Protein AF-A0A5J5UZR2-F1 (afdb_monomer_lite)

pLDDT: mean 95.07, std 3.16, range [74.69, 97.75]

Foldseek 3Di:
DEDEPDDPVVVVVCVVCVVVDDPVVVVVYHYDDPVCQLVVCVVPDPLCRDEVVSPGDPYDDDPVRD

Secondary structure (DSSP, 8-state):
-EE-S--HHHHHHHHHHGGGS-HHHHTT-EE--GGGHHHHHHTTS-GGGSBGGGTSSB----GGG-

Structure (mmCIF, N/CA/C/O backbone):
data_AF-A0A5J5UZR2-F1
#
_entry.id   AF-A0A5J5UZR2-F1
#
loop_
_atom_site.group_PDB
_atom_site.id
_atom_site.type_symbol
_atom_site.label_atom_id
_atom_site.label_alt_id
_atom_site.label_comp_id
_atom_site.label_asym_id
_atom_site.label_entity_id
_atom_site.label_seq_id
_atom_site.pdbx_PDB_ins_code
_atom_site.Cartn_x
_atom_site.Cartn_y
_atom_site.Cartn_z
_atom_site.occupancy
_atom_site.B_iso_or_equiv
_atom_site.auth_seq_id
_atom_site.auth_comp_id
_atom_site.auth_asym_id
_atom_site.auth_atom_id
_atom_site.pdbx_PDB_model_num
ATOM 1 N N . MET A 1 1 ? -2.931 4.076 -8.077 1.00 94.56 1 MET A N 1
ATOM 2 C CA . MET A 1 1 ? -3.631 2.774 -8.105 1.00 94.56 1 MET A CA 1
ATOM 3 C C . MET A 1 1 ? -2.864 1.838 -7.202 1.00 94.56 1 MET A C 1
ATOM 5 O O . MET A 1 1 ? -1.691 1.597 -7.466 1.00 94.56 1 MET A O 1
ATOM 9 N N . PHE A 1 2 ? -3.512 1.347 -6.153 1.00 96.62 2 PHE A N 1
ATOM 10 C CA . PHE A 1 2 ? -2.903 0.426 -5.202 1.00 96.62 2 PHE A CA 1
ATOM 11 C C . PHE A 1 2 ? -3.329 -1.003 -5.517 1.00 96.62 2 PHE A C 1
ATOM 13 O O . PHE A 1 2 ? -4.508 -1.264 -5.751 1.00 96.62 2 PHE A O 1
ATOM 20 N N . VAL A 1 3 ? -2.368 -1.918 -5.536 1.00 96.06 3 VAL A N 1
ATOM 21 C CA . VAL A 1 3 ? -2.611 -3.355 -5.630 1.00 96.06 3 VAL A CA 1
ATOM 22 C C . VAL A 1 3 ? -2.217 -3.957 -4.289 1.00 96.06 3 VAL A C 1
ATOM 24 O O . VAL A 1 3 ? -1.042 -3.961 -3.923 1.00 96.06 3 VAL A O 1
ATOM 27 N N . VAL A 1 4 ? -3.218 -4.423 -3.549 1.00 95.88 4 VAL A N 1
ATOM 28 C CA . VAL A 1 4 ? -3.097 -4.917 -2.171 1.00 95.88 4 VAL A CA 1
ATOM 29 C C . VAL A 1 4 ? -3.386 -6.417 -2.145 1.00 95.88 4 VAL A C 1
ATOM 31 O O . VAL A 1 4 ? -4.077 -6.920 -3.030 1.00 95.88 4 VAL A O 1
ATOM 34 N N . HIS A 1 5 ? -2.852 -7.144 -1.160 1.00 93.81 5 HIS A N 1
ATOM 35 C CA . HIS A 1 5 ? -3.019 -8.602 -1.043 1.00 93.81 5 HIS A CA 1
ATOM 36 C C . HIS A 1 5 ? -2.617 -9.391 -2.307 1.00 93.81 5 HIS A C 1
ATOM 38 O O . HIS A 1 5 ? -3.169 -10.453 -2.592 1.00 93.81 5 HIS A O 1
ATOM 44 N N . ALA A 1 6 ? -1.648 -8.885 -3.077 1.00 93.44 6 ALA A N 1
ATOM 45 C CA . ALA A 1 6 ? -1.182 -9.544 -4.289 1.00 93.44 6 ALA A CA 1
ATOM 46 C C . ALA A 1 6 ? -0.286 -10.752 -3.943 1.00 93.44 6 ALA A C 1
ATOM 48 O O . ALA A 1 6 ? 0.797 -10.563 -3.383 1.00 93.44 6 ALA A O 1
ATOM 49 N N . PRO A 1 7 ? -0.675 -11.993 -4.291 1.00 93.38 7 PRO A N 1
ATOM 50 C CA . PRO A 1 7 ? 0.200 -13.149 -4.122 1.00 93.38 7 PRO A CA 1
ATOM 51 C C . PRO A 1 7 ? 1.394 -13.088 -5.089 1.00 93.38 7 PRO A C 1
ATOM 53 O O . PRO A 1 7 ? 1.328 -12.453 -6.140 1.00 93.38 7 PRO A O 1
ATOM 56 N N . TYR A 1 8 ? 2.476 -13.817 -4.792 1.00 89.88 8 TYR A N 1
ATOM 57 C CA . TYR A 1 8 ? 3.716 -13.787 -5.588 1.00 89.88 8 TYR A CA 1
ATOM 58 C C . TYR A 1 8 ? 3.530 -14.076 -7.088 1.00 89.88 8 TYR A C 1
ATOM 60 O O . TYR A 1 8 ? 4.237 -13.499 -7.916 1.00 89.88 8 TYR A O 1
ATOM 68 N N . ILE A 1 9 ? 2.555 -14.914 -7.459 1.00 94.50 9 ILE A N 1
ATOM 69 C CA . ILE A 1 9 ? 2.222 -15.206 -8.864 1.00 94.50 9 ILE A CA 1
ATOM 70 C C . ILE A 1 9 ? 1.854 -13.939 -9.655 1.00 94.50 9 ILE A C 1
ATOM 72 O O . ILE A 1 9 ? 2.126 -13.845 -10.852 1.00 94.50 9 ILE A O 1
ATOM 76 N N . PHE A 1 10 ? 1.315 -12.920 -8.983 1.00 93.56 10 PHE A N 1
ATOM 77 C CA . PHE A 1 10 ? 0.941 -11.654 -9.602 1.00 93.56 10 PHE A CA 1
ATOM 78 C C . PHE A 1 10 ? 2.161 -10.885 -10.118 1.00 93.56 10 PHE A C 1
ATOM 80 O O . PHE A 1 10 ? 2.088 -10.257 -11.168 1.00 93.56 10 PHE A O 1
ATOM 87 N N . MET A 1 11 ? 3.314 -10.994 -9.449 1.00 93.06 11 MET A N 1
ATOM 88 C CA . MET A 1 11 ? 4.563 -10.384 -9.922 1.00 93.06 11 MET A CA 1
ATOM 89 C C . MET A 1 11 ? 5.094 -11.073 -11.178 1.00 93.06 11 MET A C 1
ATOM 91 O O . MET A 1 11 ? 5.656 -10.414 -12.055 1.00 93.06 11 MET A O 1
ATOM 95 N N . ALA A 1 12 ? 4.897 -12.389 -11.297 1.00 95.38 12 ALA A N 1
ATOM 96 C CA . ALA A 1 12 ? 5.231 -13.118 -12.516 1.00 95.38 12 ALA A CA 1
ATOM 97 C C . ALA A 1 12 ? 4.343 -12.656 -13.682 1.00 95.38 12 ALA A C 1
ATOM 99 O O . ALA A 1 12 ? 4.862 -12.292 -14.736 1.00 95.38 12 ALA A O 1
ATOM 100 N N . ALA A 1 13 ? 3.027 -12.567 -13.468 1.00 96.06 13 ALA A N 1
ATOM 101 C CA . ALA A 1 13 ? 2.099 -12.027 -14.461 1.00 96.06 13 ALA A CA 1
ATOM 102 C C . ALA A 1 13 ? 2.427 -10.564 -14.822 1.00 96.06 13 ALA A C 1
ATOM 104 O O . ALA A 1 13 ? 2.460 -10.204 -15.997 1.00 96.06 13 ALA A O 1
ATOM 105 N N . TRP A 1 14 ? 2.758 -9.728 -13.835 1.00 95.50 14 TRP A N 1
ATOM 106 C CA . TRP A 1 14 ? 3.130 -8.329 -14.048 1.00 95.50 14 TRP A CA 1
ATOM 107 C C . TRP A 1 14 ? 4.364 -8.188 -14.943 1.00 95.50 14 TRP A C 1
ATOM 109 O O . TRP A 1 14 ? 4.368 -7.366 -15.856 1.00 95.50 14 TRP A O 1
ATOM 119 N N . LYS A 1 15 ? 5.388 -9.035 -14.769 1.00 94.75 15 LYS A N 1
ATOM 120 C CA . LYS A 1 15 ? 6.570 -9.058 -15.650 1.00 94.75 15 LYS A CA 1
ATOM 121 C C . LYS A 1 15 ? 6.216 -9.332 -17.115 1.00 94.75 15 LYS A C 1
ATOM 123 O O . LYS A 1 15 ? 6.845 -8.746 -17.989 1.00 94.75 15 LYS A O 1
ATOM 128 N N . VAL A 1 16 ? 5.198 -10.150 -17.372 1.00 97.12 16 VAL A N 1
ATOM 129 C CA . VAL A 1 16 ? 4.711 -10.451 -18.726 1.00 97.12 16 VAL A CA 1
ATOM 130 C C . VAL A 1 16 ? 3.871 -9.303 -19.289 1.00 97.12 16 VAL A C 1
ATOM 132 O O . VAL A 1 16 ? 4.031 -8.949 -20.450 1.00 97.12 16 VAL A O 1
ATOM 135 N N . VAL A 1 17 ? 2.999 -8.695 -18.479 1.00 96.38 17 VAL A N 1
ATOM 136 C CA . VAL A 1 17 ? 2.000 -7.718 -18.954 1.00 96.38 17 VAL A CA 1
ATOM 137 C C . VAL A 1 17 ? 2.533 -6.281 -19.008 1.00 96.38 17 VAL A C 1
ATOM 139 O O . VAL A 1 17 ? 2.198 -5.535 -19.928 1.00 96.38 17 VAL A O 1
ATOM 142 N N . HIS A 1 18 ? 3.378 -5.864 -18.059 1.00 95.12 18 HIS A N 1
ATOM 143 C CA . HIS A 1 18 ? 3.817 -4.468 -17.957 1.00 95.12 18 HIS A CA 1
ATOM 144 C C . HIS A 1 18 ? 4.504 -3.892 -19.214 1.00 95.12 18 HIS A C 1
ATOM 146 O O . HIS A 1 18 ? 4.335 -2.689 -19.434 1.00 95.12 18 HIS A O 1
ATOM 152 N N . PRO A 1 19 ? 5.227 -4.639 -20.081 1.00 97.00 19 PRO A N 1
ATOM 153 C CA . PRO A 1 19 ? 5.845 -4.053 -21.273 1.00 97.00 19 PRO A CA 1
ATOM 154 C C . PRO A 1 19 ? 4.820 -3.458 -22.247 1.00 97.00 19 PRO A C 1
ATOM 156 O O . PRO A 1 19 ? 5.145 -2.508 -22.953 1.00 97.00 19 PRO A O 1
ATOM 159 N N . PHE A 1 20 ? 3.579 -3.954 -22.224 1.00 97.44 20 PHE A N 1
ATOM 160 C CA . PHE A 1 20 ? 2.475 -3.509 -23.079 1.00 97.44 20 PHE A CA 1
ATOM 161 C C . PHE A 1 20 ? 1.695 -2.309 -22.511 1.00 97.44 20 PHE A C 1
ATOM 163 O O . PHE A 1 20 ? 0.758 -1.826 -23.141 1.00 97.44 20 PHE A O 1
ATOM 170 N N . ILE A 1 21 ? 2.060 -1.823 -21.321 1.00 96.75 21 ILE A N 1
ATOM 171 C CA . ILE A 1 21 ? 1.400 -0.707 -20.634 1.00 96.75 21 ILE A CA 1
ATOM 172 C C . ILE A 1 21 ? 2.262 0.556 -20.759 1.00 96.75 21 ILE A C 1
ATOM 174 O O . ILE A 1 21 ? 3.471 0.514 -20.517 1.00 96.75 21 ILE A O 1
ATOM 178 N N . ASP A 1 22 ? 1.632 1.694 -21.075 1.00 97.62 22 ASP A N 1
ATOM 179 C CA . ASP A 1 22 ? 2.308 2.995 -21.153 1.00 97.62 22 ASP A CA 1
ATOM 180 C C . ASP A 1 22 ? 3.052 3.357 -19.854 1.00 97.62 22 ASP A C 1
ATOM 182 O O . ASP A 1 22 ? 2.608 3.070 -18.737 1.00 97.62 22 ASP A O 1
ATOM 186 N N . VAL A 1 23 ? 4.182 4.053 -20.000 1.00 96.94 23 VAL A N 1
ATOM 187 C CA . VAL A 1 23 ? 5.056 4.451 -18.889 1.00 96.94 23 VAL A CA 1
ATOM 188 C C . VAL A 1 23 ? 4.306 5.281 -17.844 1.00 96.94 23 VAL A C 1
ATOM 190 O O . VAL A 1 23 ? 4.536 5.086 -16.649 1.00 96.94 23 VAL A O 1
ATOM 193 N N . LYS A 1 24 ? 3.407 6.189 -18.253 1.00 97.19 24 LYS A N 1
ATOM 194 C CA . LYS A 1 24 ? 2.639 7.024 -17.315 1.00 97.19 24 LYS A CA 1
ATOM 195 C C . LYS A 1 24 ? 1.688 6.176 -16.480 1.00 97.19 24 LYS A C 1
ATOM 197 O O . LYS A 1 24 ? 1.541 6.437 -15.290 1.00 97.19 24 LYS A O 1
ATOM 202 N N . THR A 1 25 ? 1.079 5.155 -17.078 1.00 97.06 25 THR A N 1
ATOM 203 C CA . THR A 1 25 ? 0.191 4.226 -16.370 1.00 97.06 25 THR A CA 1
ATOM 204 C C . THR A 1 25 ? 0.982 3.325 -15.430 1.00 97.06 25 THR A C 1
ATOM 206 O O . THR A 1 25 ? 0.621 3.222 -14.261 1.00 97.06 25 THR A O 1
ATOM 209 N N . ARG A 1 26 ? 2.111 2.755 -15.878 1.00 96.38 26 ARG A N 1
ATOM 210 C CA . ARG A 1 26 ? 2.980 1.926 -15.021 1.00 96.38 26 ARG A CA 1
ATOM 211 C C . ARG A 1 26 ? 3.427 2.652 -13.754 1.00 96.38 26 ARG A C 1
ATOM 213 O O . ARG A 1 26 ? 3.403 2.060 -12.685 1.00 96.38 26 ARG A O 1
ATOM 220 N N . LYS A 1 27 ? 3.784 3.937 -13.861 1.00 96.06 27 LYS A N 1
ATOM 221 C CA . LYS A 1 27 ? 4.213 4.763 -12.717 1.00 96.06 27 LYS A CA 1
ATOM 222 C C . LYS A 1 27 ? 3.124 4.986 -11.661 1.00 96.06 27 LYS A C 1
ATOM 224 O O . LYS A 1 27 ? 3.455 5.315 -10.532 1.00 96.06 27 LYS A O 1
ATOM 229 N N . LYS A 1 28 ? 1.842 4.829 -12.010 1.00 96.19 28 LYS A N 1
ATOM 230 C CA . LYS A 1 28 ? 0.709 4.996 -11.082 1.00 96.19 28 LYS A CA 1
ATOM 231 C C . LYS A 1 28 ? 0.341 3.711 -10.338 1.00 96.19 28 LYS A C 1
ATOM 233 O O . LYS A 1 28 ? -0.565 3.751 -9.504 1.00 96.19 28 LYS A O 1
ATOM 238 N N . ILE A 1 29 ? 0.958 2.582 -10.682 1.00 96.19 29 ILE A N 1
ATOM 239 C CA . ILE A 1 29 ? 0.653 1.271 -10.110 1.00 96.19 29 ILE A CA 1
ATOM 240 C C . ILE A 1 29 ? 1.636 1.007 -8.978 1.00 96.19 29 ILE A C 1
ATOM 242 O O . ILE A 1 29 ? 2.841 0.920 -9.202 1.00 96.19 29 ILE A O 1
ATOM 246 N N . VAL A 1 30 ? 1.103 0.878 -7.768 1.00 95.44 30 VAL A N 1
ATOM 247 C CA . VAL A 1 30 ? 1.869 0.652 -6.543 1.00 95.44 30 VAL A CA 1
ATOM 248 C C . VAL A 1 30 ? 1.415 -0.670 -5.944 1.00 95.44 30 VAL A C 1
ATOM 250 O O . VAL A 1 30 ? 0.244 -0.835 -5.608 1.00 95.44 30 VAL A O 1
ATOM 253 N N . PHE A 1 31 ? 2.337 -1.621 -5.834 1.00 95.56 31 PHE A N 1
ATOM 254 C CA . PHE A 1 31 ? 2.103 -2.864 -5.106 1.00 95.56 31 PHE A CA 1
ATOM 255 C C . PHE A 1 31 ? 2.423 -2.626 -3.638 1.00 95.56 31 PHE A C 1
ATOM 257 O O . PHE A 1 31 ? 3.535 -2.216 -3.314 1.00 95.56 31 PHE A O 1
ATOM 264 N N . VAL A 1 32 ? 1.444 -2.859 -2.772 1.00 95.69 32 VAL A N 1
ATOM 265 C CA . VAL A 1 32 ? 1.562 -2.564 -1.345 1.00 95.69 32 VAL A CA 1
ATOM 266 C C . VAL A 1 32 ? 1.773 -3.863 -0.581 1.00 95.69 32 VAL A C 1
ATOM 268 O O . VAL A 1 32 ? 1.030 -4.831 -0.759 1.00 95.69 32 VAL A O 1
ATOM 271 N N . GLU A 1 33 ? 2.793 -3.890 0.272 1.00 93.19 33 GLU A N 1
ATOM 272 C CA . GLU A 1 33 ? 3.041 -5.022 1.156 1.00 93.19 33 GLU A CA 1
ATOM 273 C C . GLU A 1 33 ? 2.033 -5.045 2.308 1.00 93.19 33 GLU A C 1
ATOM 275 O O . GLU A 1 33 ? 1.680 -4.009 2.866 1.00 93.19 33 GLU A O 1
ATOM 280 N N . ASN A 1 34 ? 1.623 -6.241 2.740 1.00 91.75 34 ASN A N 1
ATOM 281 C CA . ASN A 1 34 ? 0.643 -6.381 3.824 1.00 91.75 34 ASN A CA 1
ATOM 282 C C . ASN A 1 34 ? 1.083 -5.681 5.123 1.00 91.75 34 ASN A C 1
ATOM 284 O O . ASN A 1 34 ? 0.245 -5.168 5.856 1.00 91.75 34 ASN A O 1
ATOM 288 N N . LYS A 1 35 ? 2.394 -5.635 5.405 1.00 93.38 35 LYS A N 1
ATOM 289 C CA . LYS A 1 35 ? 2.940 -5.009 6.622 1.00 93.38 35 LYS A CA 1
ATOM 290 C C . LYS A 1 35 ? 2.805 -3.484 6.634 1.00 93.38 35 LYS A C 1
ATOM 292 O O . LYS A 1 35 ? 2.719 -2.909 7.712 1.00 93.38 35 LYS A O 1
ATOM 297 N N . SER A 1 36 ? 2.796 -2.845 5.465 1.00 94.56 36 SER A N 1
ATOM 298 C CA . SER A 1 36 ? 2.695 -1.389 5.310 1.00 94.56 36 SER A CA 1
ATOM 299 C C . SER A 1 36 ? 1.351 -0.947 4.725 1.00 94.56 36 SER A C 1
ATOM 301 O O . SER A 1 36 ? 1.180 0.224 4.402 1.00 94.56 36 SER A O 1
ATOM 303 N N . LEU A 1 37 ? 0.388 -1.867 4.594 1.00 95.88 37 LEU A N 1
ATOM 304 C CA . LEU A 1 37 ? -0.887 -1.630 3.925 1.00 95.88 37 LEU A CA 1
ATOM 305 C C . LEU A 1 37 ? -1.630 -0.414 4.484 1.00 95.88 37 LEU A C 1
ATOM 307 O O . LEU A 1 37 ? -1.918 0.516 3.737 1.00 95.88 37 LEU A O 1
ATOM 311 N N . LYS A 1 38 ? -1.890 -0.401 5.798 1.00 95.81 38 LYS A N 1
ATOM 312 C CA . LYS A 1 38 ? -2.614 0.697 6.451 1.00 95.81 38 LYS A CA 1
ATOM 313 C C . LYS A 1 38 ? -1.880 2.030 6.276 1.00 95.81 38 LYS A C 1
ATOM 315 O O . LYS A 1 38 ? -2.488 2.998 5.837 1.00 95.81 38 LYS A O 1
ATOM 320 N N . SER A 1 39 ? -0.585 2.080 6.597 1.00 96.88 39 SER A N 1
ATOM 321 C CA . SER A 1 39 ? 0.191 3.325 6.540 1.00 96.88 39 SER A CA 1
ATOM 322 C C . SER A 1 39 ? 0.234 3.913 5.131 1.00 96.88 39 SER A C 1
ATOM 324 O O . SER A 1 39 ? -0.024 5.096 4.973 1.00 96.88 39 SER A O 1
ATOM 326 N N . THR A 1 40 ? 0.467 3.085 4.107 1.00 96.94 40 THR A N 1
ATOM 327 C CA . THR A 1 40 ? 0.535 3.546 2.714 1.00 96.94 40 THR A CA 1
ATOM 328 C C . THR A 1 40 ? -0.815 4.043 2.198 1.00 96.94 40 THR A C 1
ATOM 330 O O . THR A 1 40 ? -0.859 4.995 1.429 1.00 96.94 40 THR A O 1
ATOM 333 N N . LEU A 1 41 ? -1.928 3.420 2.594 1.00 97.31 41 LEU A N 1
ATOM 334 C CA . LEU A 1 41 ? -3.250 3.887 2.169 1.00 97.31 41 LEU A CA 1
ATOM 335 C C . LEU A 1 41 ? -3.637 5.204 2.850 1.00 97.31 41 LEU A C 1
ATOM 337 O O . LEU A 1 41 ? -4.208 6.067 2.191 1.00 97.31 41 LEU A O 1
ATOM 341 N N . LEU A 1 42 ? -3.285 5.382 4.126 1.00 97.12 42 LEU A N 1
ATOM 342 C CA . LEU A 1 42 ? -3.575 6.606 4.879 1.00 97.12 42 LEU A CA 1
ATOM 343 C C . LEU A 1 42 ? -2.753 7.830 4.446 1.00 97.12 42 LEU A C 1
ATOM 345 O O . LEU A 1 42 ? -3.111 8.950 4.797 1.00 97.12 42 LEU A O 1
ATOM 349 N N . GLU A 1 43 ? -1.674 7.646 3.681 1.00 96.69 43 GLU A N 1
ATOM 350 C CA . GLU A 1 43 ? -0.942 8.763 3.062 1.00 96.69 43 GLU A CA 1
ATOM 351 C C . GLU A 1 43 ? -1.795 9.505 2.019 1.00 96.69 43 GLU A C 1
ATOM 353 O O . GLU A 1 43 ? -1.610 10.702 1.811 1.00 96.69 43 GLU A O 1
ATOM 358 N N . GLU A 1 44 ? -2.743 8.810 1.380 1.00 96.00 44 GLU A N 1
ATOM 359 C CA . GLU A 1 44 ? -3.520 9.328 0.244 1.00 96.00 44 GLU A CA 1
ATOM 360 C C . GLU A 1 44 ? -5.043 9.288 0.474 1.00 96.00 44 GLU A C 1
ATOM 362 O O . GLU A 1 44 ? -5.800 9.913 -0.271 1.00 96.00 44 GLU A O 1
ATOM 367 N N . ILE A 1 45 ? -5.516 8.537 1.474 1.00 96.75 45 ILE A N 1
ATOM 368 C CA . ILE A 1 45 ? -6.936 8.330 1.782 1.00 96.75 45 ILE A CA 1
ATOM 369 C C . ILE A 1 45 ? -7.177 8.708 3.240 1.00 96.75 45 ILE A C 1
ATOM 371 O O . ILE A 1 45 ? -6.531 8.175 4.138 1.00 96.75 45 ILE A O 1
ATOM 375 N N . ASP A 1 46 ? -8.142 9.594 3.480 1.00 97.75 46 ASP A N 1
ATOM 376 C CA . ASP A 1 46 ? -8.552 9.941 4.839 1.00 97.75 46 ASP A CA 1
ATOM 377 C C . ASP A 1 46 ? -9.047 8.702 5.605 1.00 97.75 46 ASP A C 1
ATOM 379 O O . ASP A 1 46 ? -9.753 7.853 5.054 1.00 97.75 46 ASP A O 1
ATOM 383 N N . GLU A 1 47 ? -8.706 8.604 6.891 1.00 97.38 47 GLU A N 1
ATOM 384 C CA . GLU A 1 47 ? -9.024 7.429 7.708 1.00 97.38 47 GLU A CA 1
ATOM 385 C C . GLU A 1 47 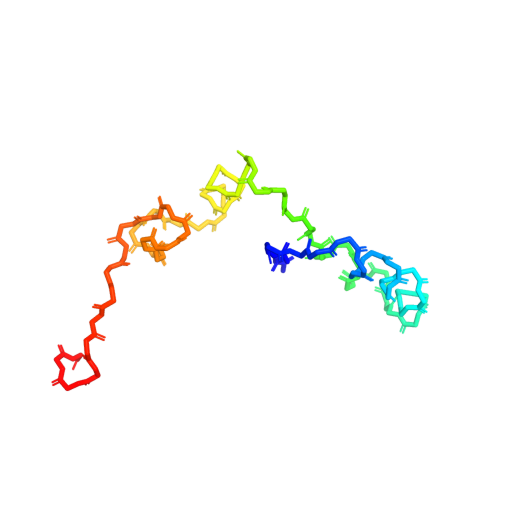? -10.533 7.144 7.773 1.00 97.38 47 GLU A C 1
ATOM 387 O O . GLU A 1 47 ? -10.928 5.976 7.759 1.00 97.38 47 GLU A O 1
ATOM 392 N N . SER A 1 48 ? -11.375 8.187 7.755 1.00 97.44 48 SER A N 1
ATOM 393 C CA . SER A 1 48 ? -12.842 8.063 7.760 1.00 97.44 48 SER A CA 1
ATOM 394 C C . SER A 1 48 ? -13.430 7.545 6.450 1.00 97.44 48 SER A C 1
ATOM 396 O O . SER A 1 48 ? -14.582 7.121 6.416 1.00 97.44 4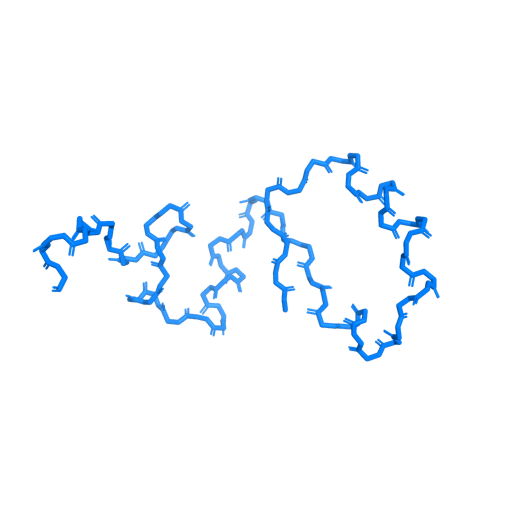8 SER A O 1
ATOM 398 N N . GLN A 1 49 ? -12.660 7.598 5.365 1.00 96.69 49 GLN A N 1
ATOM 399 C CA . GLN A 1 49 ? -13.062 7.141 4.034 1.00 96.69 49 GLN A 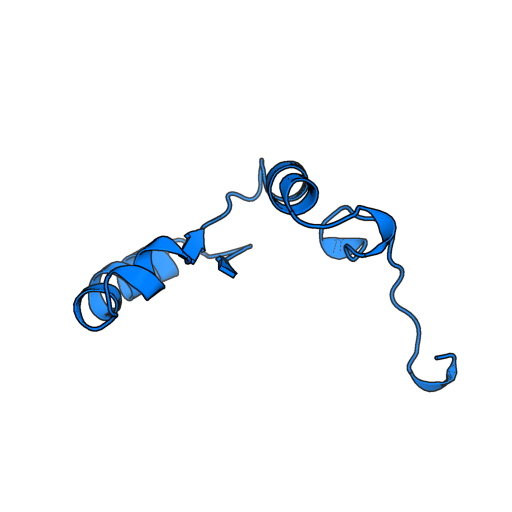CA 1
ATOM 400 C C . GLN A 1 49 ? -12.475 5.768 3.698 1.00 96.69 49 GLN A C 1
ATOM 402 O O . GLN A 1 49 ? -12.858 5.155 2.700 1.00 96.69 49 GLN A O 1
ATOM 407 N N . LEU 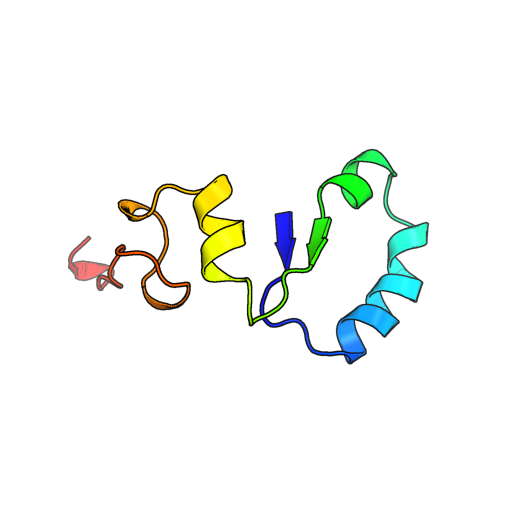A 1 50 ? -11.545 5.272 4.515 1.00 97.62 50 LEU A N 1
ATOM 408 C CA . LEU A 1 50 ? -10.934 3.970 4.325 1.00 97.62 50 LEU A CA 1
ATOM 409 C C . LEU A 1 50 ? -11.759 2.890 5.055 1.00 97.62 50 LEU A C 1
ATOM 411 O O . LEU A 1 50 ? -11.995 3.014 6.257 1.00 97.62 50 LEU A O 1
ATOM 415 N N . PRO A 1 51 ? -12.177 1.806 4.373 1.00 96.62 51 PRO A N 1
ATOM 416 C CA . PRO A 1 51 ? -12.873 0.694 5.015 1.00 96.62 51 PRO A CA 1
ATOM 417 C C . PRO A 1 51 ? -12.093 0.079 6.181 1.00 96.62 51 PRO A C 1
ATOM 419 O O . PRO A 1 51 ? -10.869 -0.076 6.111 1.00 96.62 51 PRO A O 1
ATOM 422 N N . GLU A 1 52 ? -12.812 -0.375 7.209 1.00 96.12 52 GLU A N 1
ATOM 423 C CA . GLU A 1 52 ? -12.232 -1.068 8.374 1.00 96.12 52 GLU A CA 1
ATOM 424 C C . GLU A 1 52 ? -11.358 -2.268 7.977 1.00 96.12 52 GLU A C 1
ATOM 426 O O . GLU A 1 52 ? -10.290 -2.486 8.548 1.00 96.12 52 GLU A O 1
ATOM 431 N N . ILE A 1 53 ? -11.747 -3.004 6.930 1.00 94.56 53 ILE A N 1
ATOM 432 C CA . ILE A 1 53 ? -10.990 -4.159 6.411 1.00 94.56 53 ILE A CA 1
ATOM 433 C C . ILE A 1 53 ? -9.587 -3.800 5.891 1.00 94.56 53 ILE A C 1
ATOM 435 O O . ILE A 1 53 ? -8.743 -4.681 5.738 1.00 94.56 53 ILE A O 1
ATOM 439 N N . TYR A 1 54 ? -9.328 -2.520 5.617 1.00 95.69 54 TYR A N 1
ATOM 440 C CA . TYR A 1 54 ? -8.025 -1.993 5.207 1.00 95.69 54 TYR A CA 1
ATOM 441 C C . TYR A 1 54 ? -7.363 -1.139 6.300 1.00 95.69 54 TYR A C 1
ATOM 443 O O . TYR A 1 54 ? -6.300 -0.561 6.074 1.00 95.69 54 TYR A O 1
ATOM 451 N N . GLY A 1 55 ? -7.957 -1.099 7.496 1.00 94.00 55 GLY A N 1
ATOM 452 C CA . GLY A 1 55 ? -7.424 -0.416 8.669 1.00 94.00 55 GLY A CA 1
ATOM 453 C C . GLY A 1 55 ? -7.919 1.015 8.877 1.00 94.00 55 GLY A C 1
ATOM 454 O O . GLY A 1 55 ? -7.330 1.702 9.711 1.00 94.00 55 GLY A O 1
ATOM 455 N N . GLY A 1 56 ? -8.944 1.468 8.148 1.00 96.75 56 GLY A N 1
ATOM 456 C CA . GLY A 1 56 ? -9.614 2.748 8.408 1.00 96.75 56 GLY A CA 1
ATOM 457 C C . GLY A 1 56 ? -10.792 2.623 9.375 1.00 96.75 56 GLY A C 1
ATOM 458 O O . GLY A 1 56 ? -10.860 1.666 10.147 1.00 96.75 56 GLY A O 1
ATOM 459 N N . THR A 1 57 ? -11.711 3.588 9.337 1.00 97.50 57 THR A N 1
ATOM 460 C CA . THR A 1 57 ? -12.886 3.648 10.228 1.00 97.50 57 THR A CA 1
ATOM 461 C C . THR A 1 57 ? -14.225 3.650 9.493 1.00 97.50 57 THR A C 1
ATOM 463 O O . THR A 1 57 ? -15.259 3.773 10.143 1.00 97.50 57 THR A O 1
ATOM 466 N N . LEU A 1 58 ? -14.240 3.498 8.161 1.00 96.44 58 LEU A N 1
ATOM 467 C CA . LEU A 1 58 ? -15.483 3.417 7.391 1.00 96.44 58 LEU A CA 1
ATOM 468 C C . LEU A 1 58 ? -16.134 2.030 7.579 1.00 96.44 58 LEU A C 1
ATOM 470 O O . LEU A 1 58 ? -15.571 1.031 7.102 1.00 96.44 58 LEU A O 1
ATOM 474 N 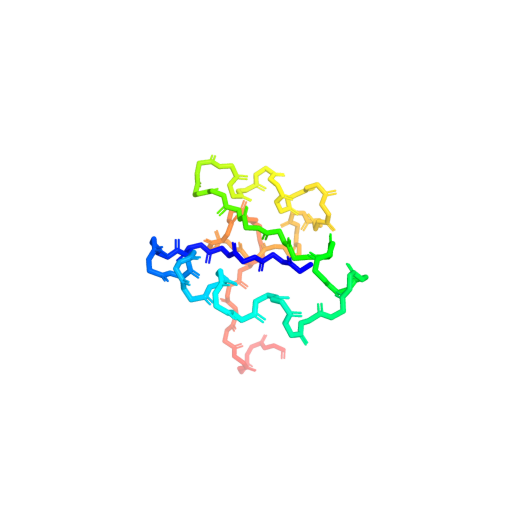N . PRO A 1 59 ? -17.309 1.941 8.233 1.00 94.94 59 PRO A N 1
ATOM 475 C CA . PRO A 1 59 ? -17.968 0.668 8.478 1.00 94.94 59 PRO A CA 1
ATOM 476 C C . PRO A 1 59 ? -18.651 0.145 7.213 1.00 94.94 59 PRO A C 1
ATOM 478 O O . PRO A 1 59 ? -19.069 0.901 6.333 1.00 94.94 59 PRO A O 1
ATOM 481 N N . LEU A 1 60 ? -18.820 -1.174 7.143 1.00 92.69 60 LEU A N 1
ATOM 482 C CA . LEU A 1 60 ? -19.687 -1.789 6.144 1.00 92.69 60 LEU A CA 1
ATOM 483 C C . LEU A 1 60 ? -21.148 -1.596 6.561 1.00 92.69 60 LEU A C 1
ATOM 485 O O . LEU A 1 60 ? -21.592 -2.179 7.549 1.00 92.69 60 LEU A O 1
ATOM 489 N N . ILE A 1 61 ? -21.890 -0.801 5.792 1.00 93.00 61 ILE A N 1
ATOM 490 C CA . ILE A 1 61 ? -23.331 -0.601 5.980 1.00 93.00 61 ILE A CA 1
ATOM 491 C C . ILE A 1 61 ? -24.129 -1.434 4.964 1.00 93.00 61 ILE A C 1
ATOM 493 O O . ILE A 1 61 ? -23.742 -1.504 3.791 1.00 93.00 61 ILE A O 1
ATOM 497 N N . PRO A 1 62 ? -25.228 -2.095 5.373 1.00 91.75 62 PRO A N 1
ATOM 498 C CA . PRO A 1 62 ? -26.161 -2.705 4.434 1.00 91.75 62 PRO A CA 1
ATOM 499 C C . PRO A 1 62 ? -26.749 -1.661 3.480 1.00 91.75 62 PRO A C 1
ATOM 501 O O . PRO A 1 62 ? -27.007 -0.521 3.860 1.00 91.75 62 PRO A O 1
ATOM 504 N N . ILE A 1 63 ? -27.009 -2.060 2.233 1.00 90.75 63 ILE A N 1
ATOM 505 C CA . ILE A 1 63 ? -27.507 -1.134 1.203 1.00 90.75 63 ILE A CA 1
ATOM 506 C C . ILE A 1 63 ? -28.917 -0.605 1.504 1.00 90.75 63 ILE A C 1
ATOM 508 O O . ILE A 1 63 ? -29.304 0.436 0.989 1.00 90.75 63 ILE A O 1
ATOM 512 N N . GLN A 1 64 ? -29.692 -1.323 2.323 1.00 93.88 64 GLN A N 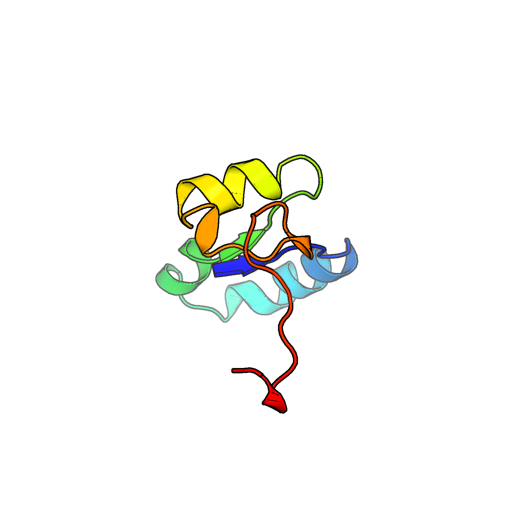1
ATOM 513 C CA . GLN A 1 64 ? -31.022 -0.896 2.760 1.00 93.88 64 GLN A CA 1
ATOM 514 C C . GLN A 1 64 ? -30.975 0.237 3.794 1.00 93.88 64 GLN A C 1
ATOM 516 O O . GLN A 1 64 ? -31.976 0.927 3.962 1.00 93.88 64 GLN A O 1
ATOM 521 N N . ASP A 1 65 ? -29.832 0.412 4.460 1.00 89.56 65 ASP A N 1
ATOM 522 C CA . ASP A 1 65 ? -29.615 1.398 5.522 1.00 89.56 65 ASP A CA 1
ATOM 523 C C . ASP A 1 65 ? -28.766 2.595 5.039 1.00 89.56 65 ASP A C 1
ATOM 525 O O . ASP A 1 65 ? -28.364 3.431 5.850 1.00 89.56 65 ASP A O 1
ATOM 529 N N . SER A 1 66 ? -28.451 2.646 3.735 1.00 74.69 66 SER A N 1
ATOM 530 C CA . SER A 1 66 ? -27.653 3.703 3.086 1.00 74.69 66 SER A CA 1
ATOM 531 C C . SER A 1 66 ? -28.470 4.929 2.686 1.00 74.69 66 SER A C 1
ATOM 533 O O . SER A 1 66 ? -29.650 4.769 2.301 1.00 74.69 66 SER A O 1
#

Organism: Gossypium barbadense (NCBI:txid3634)

Radius of gyration: 15.02 Å; chains: 1; bounding box: 38×25×33 Å

Sequence (66 aa):
MFVVHAPYIFMAAWKVVHPFIDVKTRKKIVFVENKSLKSTLLEEIDESQLPEIYGGTLPLIPIQDS

InterPro domains:
  IPR001251 CRAL-TRIO lipid binding domain [PF00650] (1-56)
  IPR001251 CRAL-TRIO lipid binding domain [PS50191] (1-62)
  IPR001251 CRAL-TRIO lipid binding domain [cd00170] (1-57)
  IPR036865 CRAL-TRIO lipid binding domain superfamily [G3DSA:3.40.525.10] (1-64)
  IPR036865 CRAL-TRIO lipid binding domain superfamily [SSF52087] (1-60)